Protein AF-A0A252F6W6-F1 (afdb_monomer_lite)

Foldseek 3Di:
DDQLLVVADPVLLVLLLVLLVVVLVVLVVVVVVVPDDPVVNVVSVVVSVLSVVLSVCSVVSVSPDDLVSLVVSLVSLVVLLVVLVVVLPDPPQDDPSNVVSVVSNVSSVVSNVSSCVVCVVVVHHD

Organism: NCBI:txid1945634

Radius of gyration: 15.97 Å; chains: 1; bounding box: 35×39×40 Å

Secondary structure (DSSP, 8-state):
---GGGGS-HHHHHHHHHHHHHHHHHHHHHHHTT-S-HHHHHHHHHHHHHHHHHHHHHHTT-----HHHHHHHHHHHHHHHHHHHHHHTSTT--HHHHHHHHHHHHHHHHHHHHHHHHHHTTT---

Sequence (126 aa):
MDTIGSSFTAEELEFCISALQLQIEDIERDLNENKYSKDERIELTTYIKKLDEIQDQFLLENNAFKSADLLQVSDLVEKERDYLNTILDQDDIVGEMRKEAQRHLRTANSLLRKLKKYFQSFDITV

Structure (mmCIF, N/CA/C/O backbone):
data_AF-A0A252F6W6-F1
#
_entry.id   AF-A0A252F6W6-F1
#
loop_
_atom_site.group_PDB
_atom_site.id
_atom_site.type_symbol
_atom_site.label_atom_id
_atom_site.label_alt_id
_atom_site.label_comp_id
_atom_site.label_asym_id
_atom_site.label_entity_id
_atom_site.label_seq_id
_atom_site.pdbx_PDB_ins_code
_atom_site.Cartn_x
_atom_site.Cartn_y
_atom_site.Cartn_z
_atom_site.occupancy
_atom_site.B_iso_or_equiv
_atom_site.auth_seq_id
_atom_site.auth_comp_id
_atom_site.auth_asym_id
_atom_site.auth_atom_id
_atom_site.pdbx_PDB_model_num
ATOM 1 N N . MET A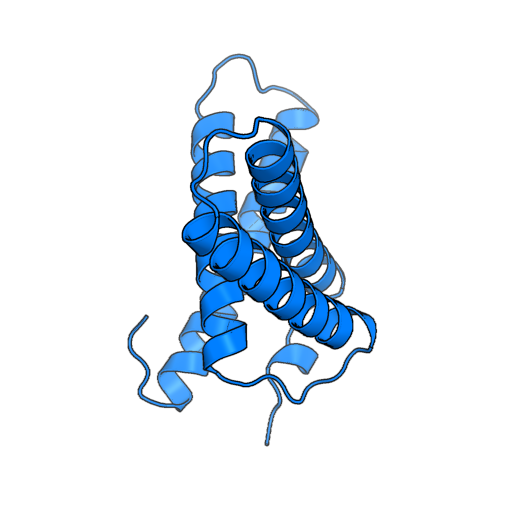 1 1 ? 10.502 -17.393 15.359 1.00 46.25 1 MET A N 1
ATOM 2 C CA . MET A 1 1 ? 9.343 -17.097 14.497 1.00 46.25 1 MET A CA 1
ATOM 3 C C . MET A 1 1 ? 9.863 -16.160 13.439 1.00 46.25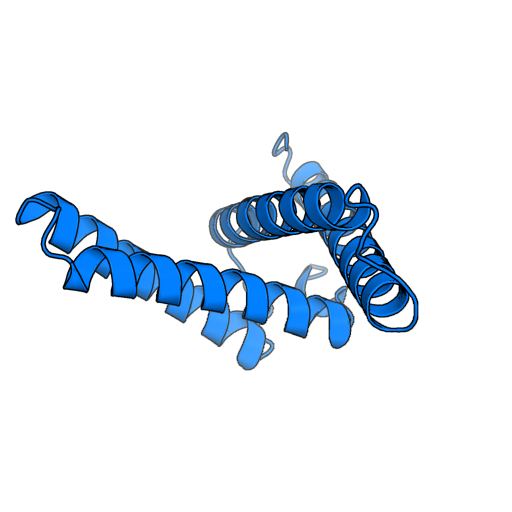 1 MET A C 1
ATOM 5 O O . MET A 1 1 ? 10.320 -15.087 13.811 1.00 46.25 1 MET A O 1
ATOM 9 N N . ASP A 1 2 ? 9.894 -16.600 12.186 1.00 49.28 2 ASP A N 1
ATOM 10 C CA . ASP A 1 2 ? 10.320 -15.746 11.080 1.00 49.28 2 ASP A CA 1
ATOM 11 C C . ASP A 1 2 ? 9.297 -14.622 10.936 1.00 49.28 2 ASP A C 1
ATOM 13 O O . ASP A 1 2 ? 8.113 -14.849 10.684 1.00 49.28 2 ASP A O 1
ATOM 17 N N . THR A 1 3 ? 9.736 -13.404 11.211 1.00 67.50 3 THR A N 1
ATOM 18 C CA . THR A 1 3 ? 8.915 -12.210 11.092 1.00 67.50 3 THR A CA 1
ATOM 19 C C . THR A 1 3 ? 8.935 -11.761 9.637 1.00 67.50 3 THR A C 1
ATOM 21 O O . THR A 1 3 ? 10.003 -11.594 9.047 1.00 67.50 3 THR A O 1
ATOM 24 N N . ILE A 1 4 ? 7.761 -11.568 9.029 1.00 75.69 4 ILE A N 1
ATOM 25 C CA . ILE A 1 4 ? 7.661 -11.237 7.599 1.00 75.69 4 ILE A CA 1
ATOM 26 C C . ILE A 1 4 ? 8.440 -9.977 7.211 1.00 75.69 4 ILE A C 1
ATOM 28 O O . ILE A 1 4 ? 8.971 -9.930 6.103 1.00 75.69 4 ILE A O 1
ATOM 32 N N . GLY A 1 5 ? 8.579 -9.000 8.112 1.00 67.94 5 GLY A N 1
ATOM 33 C CA . GLY A 1 5 ? 9.322 -7.771 7.824 1.00 67.94 5 GLY A CA 1
ATOM 34 C C . GLY A 1 5 ? 10.788 -8.028 7.450 1.00 67.94 5 GLY A C 1
ATOM 35 O O . GLY A 1 5 ? 11.298 -7.391 6.538 1.00 67.94 5 GLY A O 1
ATOM 36 N N . SER A 1 6 ? 11.423 -9.064 8.015 1.00 74.06 6 SER A N 1
ATOM 37 C CA . SER A 1 6 ? 12.794 -9.471 7.651 1.00 74.06 6 SER A CA 1
ATOM 38 C C . SER A 1 6 ? 12.911 -10.132 6.269 1.00 74.06 6 SER A C 1
ATOM 40 O O . SER A 1 6 ? 14.012 -10.331 5.759 1.00 74.06 6 SER A O 1
ATOM 42 N N . SER A 1 7 ? 11.779 -10.485 5.650 1.00 82.62 7 SER A N 1
ATOM 43 C CA . SER A 1 7 ? 11.729 -11.072 4.307 1.00 82.62 7 SER A CA 1
ATOM 44 C C . SER A 1 7 ? 11.613 -10.032 3.192 1.00 82.62 7 SER A C 1
ATOM 46 O O . SER A 1 7 ? 11.757 -10.387 2.014 1.00 82.62 7 SER A O 1
ATOM 48 N N . PHE A 1 8 ? 11.333 -8.772 3.537 1.00 88.50 8 PHE A N 1
ATOM 49 C CA . PHE A 1 8 ? 11.214 -7.689 2.572 1.00 88.50 8 PHE A CA 1
ATOM 50 C C . PHE A 1 8 ? 12.579 -7.095 2.232 1.00 88.50 8 PHE A C 1
ATOM 52 O O . PHE A 1 8 ? 13.465 -6.980 3.075 1.00 88.50 8 PHE A O 1
ATOM 59 N N . THR A 1 9 ? 12.768 -6.747 0.962 1.00 91.19 9 THR A N 1
ATOM 60 C CA . THR A 1 9 ? 13.912 -5.939 0.535 1.00 91.19 9 THR A CA 1
ATOM 61 C C . THR A 1 9 ? 13.681 -4.472 0.902 1.00 91.19 9 THR A C 1
ATOM 63 O O . THR A 1 9 ? 12.550 -4.064 1.152 1.00 91.19 9 THR A O 1
ATOM 66 N N . ALA A 1 10 ? 14.735 -3.651 0.875 1.00 90.12 10 ALA A N 1
ATOM 67 C CA . ALA A 1 10 ? 14.600 -2.206 1.081 1.00 90.12 10 ALA A CA 1
ATOM 68 C C . ALA A 1 10 ? 13.588 -1.569 0.107 1.00 90.12 10 ALA A C 1
ATOM 70 O O . ALA A 1 10 ? 12.728 -0.810 0.529 1.00 90.12 10 ALA A O 1
ATOM 71 N N . GLU A 1 11 ? 13.620 -1.958 -1.173 1.00 92.62 11 GLU A N 1
ATOM 72 C CA . GLU A 1 11 ? 12.679 -1.456 -2.187 1.00 92.62 11 GLU A CA 1
ATOM 73 C C . GLU A 1 11 ? 11.226 -1.872 -1.900 1.00 92.62 11 GLU A C 1
ATOM 75 O O . GLU A 1 11 ? 10.292 -1.114 -2.138 1.00 92.62 11 GLU A O 1
ATOM 80 N N . GLU A 1 12 ? 11.017 -3.077 -1.373 1.00 93.75 12 GLU A N 1
ATOM 81 C CA . GLU A 1 12 ? 9.691 -3.551 -0.974 1.00 93.75 12 GLU A CA 1
ATOM 82 C C . GLU A 1 12 ? 9.177 -2.819 0.278 1.00 93.75 12 GLU A C 1
ATOM 84 O O . GLU A 1 12 ? 7.996 -2.488 0.351 1.00 93.75 12 GLU A O 1
ATOM 89 N N . LEU A 1 13 ? 10.054 -2.513 1.238 1.00 91.94 13 LEU A N 1
ATOM 90 C CA . LEU A 1 13 ? 9.712 -1.704 2.412 1.00 91.94 13 LEU A CA 1
ATOM 91 C C . LEU A 1 13 ? 9.340 -0.272 2.012 1.00 91.94 13 LEU A C 1
ATOM 93 O O . LEU A 1 13 ? 8.295 0.226 2.426 1.00 91.94 13 LEU A O 1
ATOM 97 N N . GLU A 1 14 ? 10.151 0.361 1.161 1.00 92.75 14 GLU A N 1
ATOM 98 C CA . GLU A 1 14 ? 9.872 1.689 0.602 1.00 92.75 14 GLU A CA 1
ATOM 99 C C . GLU A 1 14 ? 8.533 1.715 -0.141 1.00 92.75 14 GLU A C 1
ATOM 101 O O . GLU A 1 14 ? 7.761 2.665 0.003 1.00 92.75 14 GLU A O 1
ATOM 106 N N . PHE A 1 15 ? 8.212 0.656 -0.889 1.00 95.12 15 PHE A N 1
ATOM 107 C CA . PHE A 1 15 ? 6.932 0.549 -1.582 1.00 95.12 15 PHE A CA 1
ATOM 108 C C . PHE A 1 15 ? 5.749 0.477 -0.603 1.00 95.12 15 PHE A C 1
ATOM 110 O O . PHE A 1 15 ? 4.766 1.193 -0.787 1.00 95.12 15 PHE A O 1
ATOM 117 N N . CYS A 1 16 ? 5.840 -0.328 0.463 1.00 94.44 16 CYS A N 1
ATOM 118 C CA . CYS A 1 16 ? 4.808 -0.383 1.507 1.00 94.44 16 CYS A CA 1
ATOM 119 C C . CYS A 1 16 ? 4.606 0.978 2.189 1.00 94.44 16 CYS A C 1
ATOM 121 O O . CYS A 1 16 ? 3.469 1.417 2.360 1.00 94.44 16 CYS A O 1
ATOM 123 N N . ILE A 1 17 ? 5.701 1.659 2.545 1.00 94.50 17 ILE A N 1
ATOM 124 C CA . ILE A 1 17 ? 5.668 2.997 3.156 1.00 94.50 17 ILE A CA 1
ATOM 125 C C . ILE A 1 17 ? 5.001 4.003 2.214 1.00 94.50 17 ILE A C 1
ATOM 127 O O . ILE A 1 17 ? 4.166 4.790 2.657 1.00 94.50 17 ILE A O 1
ATOM 131 N N . SER A 1 18 ? 5.326 3.945 0.920 1.00 94.94 18 SER A N 1
ATOM 132 C CA . SER A 1 18 ? 4.751 4.831 -0.098 1.00 94.94 18 SER A CA 1
ATOM 133 C C . SER A 1 18 ? 3.249 4.596 -0.274 1.00 94.94 18 SER A C 1
ATOM 135 O O . SER A 1 18 ? 2.485 5.553 -0.328 1.00 94.94 18 SER A O 1
ATOM 137 N N . ALA A 1 19 ? 2.806 3.335 -0.303 1.00 96.06 19 ALA A N 1
ATOM 138 C CA . ALA A 1 19 ? 1.386 2.994 -0.405 1.00 96.06 19 ALA A CA 1
ATOM 139 C C . ALA A 1 19 ? 0.581 3.482 0.816 1.00 96.06 19 ALA A C 1
ATOM 141 O O . ALA A 1 19 ? -0.529 3.992 0.668 1.00 96.06 19 ALA A O 1
ATOM 142 N N . LEU A 1 20 ? 1.152 3.371 2.022 1.00 96.81 20 LEU A N 1
ATOM 143 C CA . LEU A 1 20 ? 0.563 3.932 3.244 1.00 96.81 20 LEU A CA 1
ATOM 144 C C . LEU A 1 20 ? 0.475 5.461 3.165 1.00 96.81 20 LEU A C 1
ATOM 146 O O . LEU A 1 20 ? -0.592 6.018 3.419 1.00 96.81 20 LEU A O 1
ATOM 150 N N . GLN A 1 21 ? 1.567 6.117 2.760 1.00 96.50 21 GLN A N 1
ATOM 151 C CA . GLN A 1 21 ? 1.647 7.573 2.648 1.00 96.50 21 GLN A CA 1
ATOM 152 C C . GLN A 1 21 ? 0.596 8.128 1.683 1.00 96.50 21 GLN A C 1
ATOM 154 O O . GLN A 1 21 ? -0.132 9.051 2.033 1.00 96.50 21 GLN A O 1
ATOM 159 N N . LEU A 1 22 ? 0.473 7.532 0.493 1.00 95.62 22 LEU A N 1
ATOM 160 C CA . LEU A 1 22 ? -0.515 7.941 -0.507 1.00 95.62 22 LEU A CA 1
ATOM 161 C C . LEU A 1 22 ? -1.942 7.840 0.037 1.00 95.62 22 LEU A C 1
ATOM 163 O O . LEU A 1 22 ? -2.745 8.753 -0.144 1.00 95.62 22 LEU A O 1
ATOM 167 N N . GLN A 1 23 ? -2.257 6.757 0.751 1.00 96.44 23 GLN A N 1
ATOM 168 C CA . GLN A 1 23 ? -3.582 6.585 1.337 1.00 96.44 23 GLN A CA 1
ATOM 169 C C . GLN A 1 23 ? -3.865 7.607 2.448 1.00 96.44 23 GLN A C 1
ATOM 171 O O . GLN A 1 23 ? -4.996 8.085 2.546 1.00 96.44 23 GLN A O 1
ATOM 176 N N . ILE A 1 24 ? -2.871 7.940 3.278 1.00 96.44 24 ILE A N 1
ATOM 177 C CA . ILE A 1 24 ? -2.990 8.987 4.302 1.00 96.44 24 ILE A CA 1
ATOM 178 C C . ILE A 1 24 ? -3.276 10.336 3.632 1.00 96.44 24 ILE A C 1
ATOM 180 O O . ILE A 1 24 ? -4.279 10.973 3.956 1.00 96.44 24 ILE A O 1
ATOM 184 N N . GLU A 1 25 ? -2.466 10.724 2.646 1.00 96.06 25 GLU A N 1
ATOM 185 C CA . GLU A 1 25 ? -2.607 11.994 1.922 1.00 96.06 25 GLU A CA 1
ATOM 186 C C . GLU A 1 25 ? -3.957 12.114 1.203 1.00 96.06 25 GLU A C 1
ATOM 188 O O . GLU A 1 25 ? -4.583 13.178 1.220 1.00 96.06 25 GLU A O 1
ATOM 193 N N . ASP A 1 26 ? -4.441 11.024 0.603 1.00 94.31 26 ASP A N 1
ATOM 194 C CA . ASP A 1 26 ? -5.757 10.976 -0.029 1.00 94.31 26 ASP A CA 1
ATOM 195 C C . ASP A 1 26 ? -6.877 11.257 0.983 1.00 94.31 26 ASP A C 1
ATOM 197 O O . ASP A 1 26 ? -7.753 12.080 0.712 1.00 94.31 26 ASP A O 1
ATOM 201 N N . ILE A 1 27 ? -6.833 10.630 2.165 1.00 94.62 27 ILE A N 1
ATOM 202 C CA . ILE A 1 27 ? -7.841 10.846 3.214 1.00 94.62 27 ILE A CA 1
ATOM 203 C C . ILE A 1 27 ? -7.740 12.263 3.785 1.00 94.62 27 ILE A C 1
ATOM 205 O O . ILE A 1 27 ? -8.762 12.903 4.030 1.00 94.62 27 ILE A O 1
ATOM 209 N N . GLU A 1 28 ? -6.533 12.782 4.005 1.00 94.94 28 GLU A N 1
ATOM 210 C CA . GLU A 1 28 ? -6.336 14.146 4.500 1.00 94.94 28 GLU A CA 1
ATOM 211 C C . GLU A 1 28 ? -6.873 15.192 3.519 1.00 94.94 28 GLU A C 1
ATOM 213 O O . GLU A 1 28 ? -7.553 16.143 3.926 1.00 94.94 28 GLU A O 1
ATOM 218 N N . ARG A 1 29 ? -6.618 15.009 2.219 1.00 94.12 29 ARG A N 1
ATOM 219 C CA . ARG A 1 29 ? -7.180 15.855 1.158 1.00 94.12 29 ARG A CA 1
ATOM 220 C C . ARG A 1 29 ? -8.706 15.830 1.203 1.00 94.12 29 ARG A C 1
ATOM 222 O O . ARG A 1 29 ? -9.337 16.884 1.255 1.00 94.12 29 ARG A O 1
ATOM 229 N N . ASP A 1 30 ? -9.281 14.640 1.281 1.00 91.69 30 ASP A N 1
ATOM 230 C CA . ASP A 1 30 ? -10.717 14.408 1.383 1.00 91.69 30 ASP A CA 1
ATOM 231 C C . ASP A 1 30 ? -11.341 15.082 2.624 1.00 91.69 30 ASP A C 1
ATOM 233 O O . ASP A 1 30 ? -12.378 15.751 2.538 1.00 91.69 30 ASP A O 1
ATOM 237 N N . LEU A 1 31 ? -10.687 14.981 3.784 1.00 91.81 31 LEU A N 1
ATOM 238 C CA . LEU A 1 31 ? -11.107 15.644 5.022 1.00 91.81 31 LEU A CA 1
ATOM 239 C C . LEU A 1 31 ? -11.098 17.173 4.897 1.00 91.81 31 LEU A C 1
ATOM 241 O O . LEU A 1 31 ? -11.996 17.841 5.427 1.00 91.81 31 LEU A O 1
ATOM 245 N N . ASN A 1 32 ? -10.110 17.729 4.192 1.00 90.56 32 ASN A N 1
ATOM 246 C CA . ASN A 1 32 ? -9.981 19.168 3.961 1.00 90.56 32 ASN A CA 1
ATOM 247 C C . ASN A 1 32 ? -11.070 19.719 3.031 1.00 90.56 32 ASN A C 1
ATOM 249 O O . ASN A 1 32 ? -11.492 20.868 3.185 1.00 90.56 32 ASN A O 1
ATOM 253 N N . GLU A 1 33 ? -11.598 18.896 2.125 1.00 91.44 33 GLU A N 1
ATOM 254 C CA . GLU A 1 33 ? -12.711 19.265 1.246 1.00 91.44 33 GLU A CA 1
ATOM 255 C C . GLU A 1 33 ? -14.068 19.363 1.979 1.00 91.44 33 GLU A C 1
ATOM 257 O O . GLU A 1 33 ? -15.060 19.775 1.379 1.00 91.44 33 GLU A O 1
ATOM 262 N N . ASN A 1 34 ? -14.128 19.046 3.284 1.00 77.50 34 ASN A N 1
ATOM 263 C CA . ASN A 1 34 ? -15.321 19.125 4.148 1.00 77.50 34 ASN A CA 1
ATOM 264 C C . ASN A 1 34 ? -16.563 18.398 3.591 1.00 77.50 34 ASN A C 1
ATOM 266 O O . ASN A 1 34 ? -17.698 18.783 3.872 1.00 77.50 34 ASN A O 1
ATOM 270 N N . LYS A 1 35 ? -16.359 17.322 2.827 1.00 82.69 35 LYS A N 1
ATOM 271 C CA . LYS A 1 35 ? -17.441 16.505 2.248 1.00 82.69 35 LYS A CA 1
ATOM 272 C C . LYS A 1 35 ? -18.082 15.526 3.241 1.00 82.69 35 LYS A C 1
ATOM 274 O O . LYS A 1 35 ? -19.076 14.893 2.906 1.00 82.69 35 LYS A O 1
ATOM 279 N N . TYR A 1 36 ? -17.531 15.431 4.450 1.00 91.88 36 TYR A N 1
ATOM 280 C CA . TYR A 1 36 ? -17.854 14.406 5.438 1.00 91.88 36 TYR A CA 1
ATOM 281 C C . TYR A 1 36 ? -18.559 14.982 6.666 1.00 91.88 36 TYR A C 1
ATOM 283 O O . TYR A 1 36 ? -18.246 16.080 7.143 1.00 91.88 36 TYR A O 1
ATOM 291 N N . SER A 1 37 ? -19.487 14.205 7.213 1.00 92.69 37 SER A N 1
ATOM 292 C CA . SER A 1 37 ? -20.111 14.455 8.508 1.00 92.69 37 SER A CA 1
ATOM 293 C C . SER A 1 37 ? -19.084 14.421 9.643 1.00 92.69 37 SER A C 1
ATOM 295 O O . SER A 1 37 ? -17.955 13.951 9.503 1.00 92.69 37 SER A O 1
ATOM 297 N N . LYS A 1 38 ? -19.473 14.933 10.815 1.00 92.06 38 LYS A N 1
ATOM 298 C CA . LYS A 1 38 ? -18.593 14.958 11.989 1.00 92.06 38 LYS A CA 1
ATOM 299 C C . LYS A 1 38 ? -18.116 13.556 12.389 1.00 92.06 38 LYS A C 1
ATOM 301 O O . LYS A 1 38 ? -16.945 13.411 12.730 1.00 92.06 38 LYS A O 1
ATOM 306 N N . ASP A 1 39 ? -19.003 12.567 12.351 1.00 94.50 39 ASP A N 1
ATOM 307 C CA . ASP A 1 39 ? -18.688 11.203 12.778 1.00 94.50 39 ASP A CA 1
ATOM 308 C C . ASP A 1 39 ? -17.755 10.520 11.768 1.00 94.50 39 ASP A C 1
ATOM 310 O O . ASP A 1 39 ? -16.710 10.008 12.163 1.00 94.50 39 ASP A O 1
ATOM 314 N N . GLU A 1 40 ? -18.024 10.659 10.464 1.00 93.44 40 GLU A N 1
ATOM 315 C CA . GLU A 1 40 ? -17.128 10.174 9.398 1.00 93.44 40 GLU A CA 1
ATOM 316 C C . GLU A 1 40 ? -15.724 10.786 9.512 1.00 93.44 40 GLU A C 1
ATOM 318 O O . GLU A 1 40 ? -14.718 10.093 9.377 1.00 93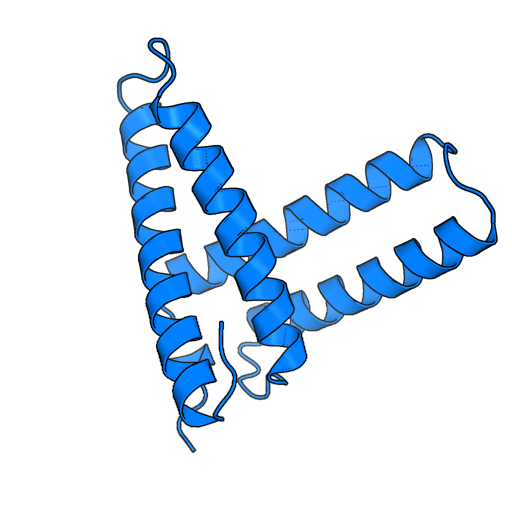.44 40 GLU A O 1
ATOM 323 N N . ARG A 1 41 ? -15.619 12.083 9.836 1.00 93.31 41 ARG A N 1
ATOM 324 C CA . ARG A 1 41 ? -14.313 12.728 10.047 1.00 93.31 41 ARG A CA 1
ATOM 325 C C . ARG A 1 41 ? -13.543 12.124 11.219 1.00 93.31 41 ARG A C 1
ATOM 327 O O . ARG A 1 41 ? -12.320 12.011 11.137 1.00 93.31 41 ARG A O 1
ATOM 334 N N . ILE A 1 42 ? -14.225 11.762 12.308 1.00 94.00 42 ILE A N 1
ATOM 335 C CA . ILE A 1 42 ? -13.599 11.115 13.472 1.00 94.00 42 ILE A CA 1
ATOM 336 C C . ILE A 1 42 ? -13.085 9.724 13.088 1.00 94.00 42 ILE A C 1
ATOM 338 O O . ILE A 1 42 ? -11.956 9.374 13.444 1.00 94.00 42 ILE A O 1
ATOM 342 N N . GLU A 1 43 ? -13.879 8.955 12.344 1.00 95.44 43 GLU A N 1
ATOM 343 C CA . GLU A 1 43 ? -13.497 7.625 11.861 1.00 95.44 43 GLU A CA 1
ATOM 344 C C . GLU A 1 43 ? -12.279 7.691 10.933 1.00 95.44 43 GLU A C 1
ATOM 346 O O . GLU A 1 43 ? -11.284 7.012 11.182 1.00 95.44 43 GLU A O 1
ATOM 351 N N . LEU A 1 44 ? -12.298 8.584 9.941 1.00 94.88 44 LEU A N 1
ATOM 352 C CA . LEU A 1 44 ? -11.184 8.798 9.012 1.00 94.88 44 LEU A CA 1
ATOM 353 C C . LEU A 1 44 ? -9.916 9.289 9.723 1.00 94.88 44 LEU A C 1
ATOM 355 O O . LEU A 1 44 ? -8.828 8.790 9.454 1.00 94.88 44 LEU A O 1
ATOM 359 N N . THR A 1 45 ? -10.044 10.207 10.686 1.00 94.38 45 THR A N 1
ATOM 360 C CA . THR A 1 45 ? -8.894 10.676 11.484 1.00 94.38 45 THR A CA 1
ATOM 361 C C . THR A 1 45 ? -8.297 9.543 12.321 1.00 94.38 45 THR A C 1
ATOM 363 O O . THR A 1 45 ? -7.082 9.450 12.482 1.00 94.38 45 THR A O 1
ATOM 366 N N . THR A 1 46 ? -9.140 8.672 12.878 1.00 95.88 46 THR A N 1
ATOM 367 C CA . THR A 1 46 ? -8.680 7.495 13.630 1.00 95.88 46 THR A CA 1
ATOM 368 C C . THR A 1 46 ? -7.988 6.493 12.712 1.00 95.88 46 THR A C 1
ATOM 370 O O . THR A 1 46 ? -6.979 5.903 13.088 1.00 95.88 46 THR A O 1
ATOM 373 N N . TYR A 1 47 ? -8.510 6.326 11.500 1.00 95.44 47 TYR A N 1
ATOM 374 C CA . TYR A 1 47 ? -7.921 5.454 10.499 1.00 95.44 47 TYR A CA 1
ATOM 375 C C . TYR A 1 47 ? -6.552 5.957 10.013 1.00 95.44 47 TYR A C 1
ATOM 377 O O . TYR A 1 47 ? -5.623 5.156 9.988 1.00 95.44 47 TYR A O 1
ATOM 385 N N . ILE A 1 48 ? -6.382 7.264 9.754 1.00 96.31 48 ILE A N 1
ATOM 386 C CA . ILE A 1 48 ? -5.069 7.874 9.450 1.00 96.31 48 ILE A CA 1
ATOM 387 C C . ILE A 1 48 ? -4.047 7.529 10.535 1.00 96.31 48 ILE A C 1
ATOM 389 O O . ILE A 1 48 ? -3.002 6.976 10.223 1.00 96.31 48 ILE A O 1
ATOM 393 N N . LYS A 1 49 ? -4.385 7.739 11.814 1.00 96.56 49 LYS A N 1
ATOM 394 C CA . LYS A 1 49 ? -3.472 7.418 12.926 1.00 96.56 49 LYS A CA 1
ATOM 395 C C . LYS A 1 49 ? -3.039 5.956 12.928 1.00 96.56 49 LYS A C 1
ATOM 397 O O . LYS A 1 49 ? -1.894 5.656 13.239 1.00 96.56 49 LYS A O 1
ATOM 402 N N . LYS A 1 50 ? -3.948 5.040 12.583 1.00 95.31 50 LYS A N 1
ATOM 403 C CA . LYS A 1 50 ? -3.605 3.622 12.458 1.00 95.31 50 LYS A CA 1
ATOM 404 C C . LYS A 1 50 ? -2.625 3.393 11.302 1.00 95.31 50 LYS A C 1
ATOM 406 O O . LYS A 1 50 ? -1.702 2.604 11.455 1.00 95.31 50 LYS A O 1
ATOM 411 N N . LEU A 1 51 ? -2.826 4.043 10.156 1.00 95.50 51 LEU A N 1
ATOM 412 C CA . LEU A 1 51 ? -1.903 3.938 9.024 1.00 95.50 51 LEU A CA 1
ATOM 413 C C . LEU A 1 51 ? -0.523 4.518 9.364 1.00 95.50 51 LEU A C 1
ATOM 415 O O . LEU A 1 51 ? 0.470 3.863 9.058 1.00 95.50 51 LEU A O 1
ATOM 419 N N . ASP A 1 52 ? -0.466 5.656 10.063 1.00 95.06 52 ASP A N 1
ATOM 420 C CA . ASP A 1 52 ? 0.779 6.247 10.575 1.00 95.06 52 ASP A CA 1
ATOM 421 C C . ASP A 1 52 ? 1.514 5.271 11.504 1.00 95.06 52 ASP A C 1
ATOM 423 O O . ASP A 1 52 ? 2.694 4.995 11.317 1.00 95.06 52 ASP A O 1
ATOM 427 N N . GLU A 1 53 ? 0.809 4.659 12.462 1.00 93.56 53 GLU A N 1
ATOM 428 C CA . GLU A 1 53 ? 1.398 3.669 13.376 1.00 93.56 53 GLU A CA 1
ATOM 429 C C . GLU A 1 53 ? 1.978 2.451 12.637 1.00 93.56 53 GLU A C 1
ATOM 431 O O . GLU A 1 53 ? 2.982 1.875 13.064 1.00 93.56 53 GLU A O 1
ATOM 436 N N . ILE A 1 54 ? 1.345 2.027 11.539 1.00 93.00 54 ILE A N 1
ATOM 437 C CA . ILE A 1 54 ? 1.849 0.938 10.694 1.00 93.00 54 ILE A CA 1
ATOM 438 C C . ILE A 1 54 ? 3.073 1.409 9.903 1.00 93.00 54 ILE A C 1
ATOM 440 O O . ILE A 1 54 ? 4.060 0.676 9.810 1.00 93.00 54 ILE A O 1
ATOM 444 N N . GLN A 1 55 ? 3.031 2.622 9.352 1.00 92.69 55 GLN A N 1
ATOM 445 C CA . GLN A 1 55 ? 4.143 3.218 8.616 1.00 92.69 55 GLN A CA 1
ATOM 446 C C . GLN A 1 55 ? 5.383 3.362 9.513 1.00 92.69 55 GLN A C 1
ATOM 448 O O . GLN A 1 55 ? 6.473 2.943 9.120 1.00 92.69 55 GLN A O 1
ATOM 453 N N . ASP A 1 56 ? 5.209 3.830 10.750 1.00 91.81 56 ASP A N 1
ATOM 454 C CA . ASP A 1 56 ? 6.261 3.918 11.765 1.00 91.81 56 ASP A CA 1
ATOM 455 C C . ASP A 1 56 ? 6.870 2.546 12.088 1.00 91.81 56 ASP A C 1
ATOM 457 O O . ASP A 1 56 ? 8.086 2.423 12.251 1.00 91.81 56 ASP A O 1
ATOM 461 N N . GLN A 1 57 ? 6.058 1.483 12.145 1.00 89.56 57 GLN A N 1
ATOM 462 C CA . GLN A 1 57 ? 6.574 0.123 12.340 1.00 89.56 57 GLN A CA 1
ATOM 463 C C . GLN A 1 57 ? 7.487 -0.316 11.189 1.00 89.56 57 GLN A C 1
ATOM 465 O O . GLN A 1 57 ? 8.525 -0.928 11.450 1.00 89.56 57 GLN A O 1
ATOM 470 N N . PHE A 1 58 ? 7.147 0.022 9.939 1.00 87.62 58 PHE A N 1
ATOM 471 C CA . PHE A 1 58 ? 8.028 -0.224 8.793 1.00 87.62 58 PHE A CA 1
ATOM 472 C C . PHE A 1 58 ? 9.314 0.606 8.862 1.00 87.62 58 PHE A C 1
ATOM 474 O O . PHE A 1 58 ? 10.391 0.056 8.640 1.00 87.62 58 PHE A O 1
ATOM 481 N N . LEU A 1 59 ? 9.221 1.893 9.212 1.00 87.38 59 LEU A N 1
ATOM 482 C CA . LEU A 1 59 ? 10.373 2.799 9.308 1.00 87.38 59 LEU A CA 1
ATOM 483 C C . LEU A 1 59 ? 11.365 2.398 10.404 1.00 87.38 59 LEU A C 1
ATOM 485 O O . LEU A 1 59 ? 12.574 2.539 10.232 1.00 87.38 59 LEU A O 1
ATOM 489 N N . LEU A 1 60 ? 10.865 1.893 11.532 1.00 85.31 60 LEU A N 1
ATOM 490 C CA . LEU A 1 60 ? 11.686 1.463 12.665 1.00 85.31 60 LEU A CA 1
ATOM 491 C C . LEU A 1 60 ? 12.185 0.015 12.539 1.00 85.31 60 LEU A C 1
ATOM 493 O O . LEU A 1 60 ? 12.735 -0.517 13.504 1.00 85.31 60 LEU A O 1
ATOM 497 N N . GLU A 1 61 ? 11.953 -0.640 11.393 1.00 73.94 61 GLU A N 1
ATOM 498 C CA . GLU A 1 61 ? 12.213 -2.071 11.174 1.00 73.94 61 GLU A CA 1
ATOM 499 C C . GLU A 1 61 ? 11.602 -2.955 12.283 1.00 73.94 61 GLU A C 1
ATOM 501 O O . GLU A 1 61 ? 12.102 -4.037 12.625 1.00 73.94 61 GLU A O 1
ATOM 506 N N . ASN A 1 62 ? 10.497 -2.492 12.879 1.00 76.38 62 ASN A N 1
ATOM 507 C CA . ASN A 1 62 ? 9.823 -3.206 13.944 1.00 76.38 62 ASN A CA 1
ATOM 508 C C . ASN A 1 62 ? 9.023 -4.358 13.345 1.00 76.38 62 ASN A C 1
ATOM 510 O O . ASN A 1 62 ? 7.894 -4.229 12.887 1.00 76.38 62 ASN A O 1
ATOM 514 N N . ASN A 1 63 ? 9.628 -5.531 13.414 1.00 67.75 63 ASN A N 1
ATOM 515 C CA . ASN A 1 63 ? 9.138 -6.753 12.807 1.00 67.75 63 ASN A CA 1
ATOM 516 C C . ASN A 1 63 ? 7.925 -7.400 13.518 1.00 67.75 63 ASN A C 1
ATOM 518 O O . ASN A 1 63 ? 7.561 -8.534 13.199 1.00 67.75 63 ASN A O 1
ATOM 522 N N . ALA A 1 64 ? 7.303 -6.712 14.481 1.00 74.12 64 ALA A N 1
ATOM 523 C CA . ALA A 1 64 ? 6.183 -7.195 15.291 1.00 74.12 64 ALA A CA 1
ATOM 524 C C . ALA A 1 64 ? 4.800 -6.809 14.728 1.00 74.12 64 ALA A C 1
ATOM 526 O O . ALA A 1 64 ? 3.890 -6.463 15.483 1.00 74.12 64 ALA A O 1
ATOM 527 N N . PHE A 1 65 ? 4.633 -6.877 13.408 1.00 80.12 65 PHE A N 1
ATOM 528 C CA . PHE A 1 65 ? 3.366 -6.544 12.765 1.00 80.12 65 PHE A CA 1
ATOM 529 C C . PHE A 1 65 ? 2.236 -7.488 13.190 1.00 80.12 65 PHE A C 1
ATOM 531 O O . PHE A 1 65 ? 2.401 -8.712 13.224 1.00 80.12 65 PHE A O 1
ATOM 538 N N . LYS A 1 66 ? 1.047 -6.932 13.440 1.00 83.94 66 LYS A N 1
ATOM 539 C CA . LYS A 1 66 ? -0.172 -7.741 13.563 1.00 83.94 66 LYS A CA 1
ATOM 540 C C . LYS A 1 66 ? -0.634 -8.158 12.170 1.00 83.94 66 LYS A C 1
ATOM 542 O O . LYS A 1 66 ? -0.577 -7.368 11.230 1.00 83.94 66 LYS A O 1
ATOM 547 N N . SER A 1 67 ? -1.196 -9.359 12.036 1.00 83.75 67 SER A N 1
ATOM 548 C CA . SER A 1 67 ? -1.708 -9.841 10.744 1.00 83.75 67 SER A CA 1
ATOM 549 C C . SER A 1 67 ? -2.762 -8.908 10.134 1.00 83.75 67 SER A C 1
ATOM 551 O O . SER A 1 67 ? -2.794 -8.746 8.922 1.00 83.75 67 SER A O 1
ATOM 553 N N . ALA A 1 68 ? -3.583 -8.252 10.963 1.00 86.25 68 ALA A N 1
ATOM 554 C CA . ALA A 1 68 ? -4.570 -7.270 10.509 1.00 86.25 68 ALA A CA 1
ATOM 555 C C . ALA A 1 68 ? -3.937 -5.992 9.929 1.00 86.25 68 ALA A C 1
ATOM 557 O O . ALA A 1 68 ? -4.508 -5.380 9.031 1.00 86.25 68 ALA A O 1
ATOM 558 N N . ASP A 1 69 ? -2.767 -5.595 10.429 1.00 90.38 69 ASP A N 1
ATOM 559 C CA . ASP A 1 69 ? -2.039 -4.427 9.932 1.00 90.38 69 ASP A CA 1
ATOM 560 C C . ASP A 1 69 ? -1.388 -4.754 8.584 1.00 90.38 69 ASP A C 1
ATOM 562 O O . ASP A 1 69 ? -1.497 -3.993 7.628 1.00 90.38 69 ASP A O 1
ATOM 566 N N . LEU A 1 70 ? -0.811 -5.951 8.461 1.00 89.75 70 LEU A N 1
ATOM 567 C CA . LEU A 1 70 ? -0.276 -6.442 7.190 1.00 89.75 70 LEU A CA 1
ATOM 568 C C . LEU A 1 70 ? -1.360 -6.663 6.139 1.00 89.75 70 LEU A C 1
ATOM 570 O O . LEU A 1 70 ? -1.084 -6.493 4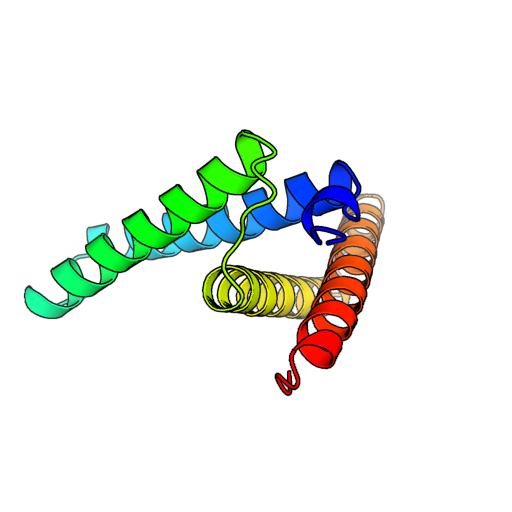.955 1.00 89.75 70 LEU A O 1
ATOM 574 N N . LEU A 1 71 ? -2.568 -7.065 6.544 1.00 91.19 71 LEU A N 1
ATOM 575 C CA . LEU A 1 71 ? -3.693 -7.207 5.621 1.00 91.19 71 LEU A CA 1
ATOM 576 C C . LEU A 1 71 ? -4.048 -5.846 5.019 1.00 91.19 71 LEU A C 1
ATOM 578 O O . LEU A 1 71 ? -4.132 -5.727 3.804 1.00 91.19 71 LEU A O 1
ATOM 582 N N . GLN A 1 72 ? -4.112 -4.806 5.855 1.00 92.94 72 GLN A N 1
ATOM 583 C CA . GLN A 1 72 ? -4.336 -3.442 5.384 1.00 92.94 72 GLN A CA 1
ATOM 584 C C . GLN A 1 72 ? -3.269 -2.999 4.376 1.00 92.94 72 GLN A C 1
ATOM 586 O O . GLN A 1 72 ? -3.594 -2.401 3.355 1.00 92.94 72 GLN A O 1
ATOM 591 N N . VAL A 1 73 ? -1.999 -3.304 4.647 1.00 94.06 73 VAL A N 1
ATOM 592 C CA . VAL A 1 73 ? -0.887 -3.003 3.732 1.00 94.06 73 VAL A CA 1
ATOM 593 C C . VAL A 1 73 ? -1.030 -3.786 2.429 1.00 94.06 73 VAL A C 1
ATOM 595 O O . VAL A 1 73 ? -0.823 -3.225 1.359 1.00 94.06 73 VAL A O 1
ATOM 598 N N . SER A 1 74 ? -1.411 -5.064 2.503 1.00 94.81 74 SER A N 1
ATOM 599 C CA . SER A 1 74 ? -1.655 -5.905 1.329 1.00 94.81 74 SER A CA 1
ATOM 600 C C . SER A 1 74 ? -2.721 -5.301 0.417 1.00 94.81 74 SER A C 1
ATOM 602 O O . SER A 1 74 ? -2.491 -5.209 -0.786 1.00 94.81 74 SER A O 1
ATOM 604 N N . ASP A 1 75 ? -3.836 -4.840 0.985 1.00 95.25 75 ASP A N 1
ATOM 605 C CA . ASP A 1 75 ? -4.931 -4.228 0.227 1.00 95.25 75 ASP A CA 1
ATOM 606 C C . ASP A 1 75 ? -4.480 -2.935 -0.473 1.00 95.25 75 ASP A C 1
ATOM 608 O O . ASP A 1 75 ? -4.805 -2.697 -1.638 1.00 95.25 75 ASP A O 1
ATOM 612 N N . LEU A 1 76 ? -3.676 -2.108 0.207 1.00 96.56 76 LEU A N 1
ATOM 613 C CA . LEU A 1 76 ? -3.126 -0.881 -0.380 1.00 96.56 76 LEU A CA 1
ATOM 614 C C . LEU A 1 76 ? -2.125 -1.184 -1.499 1.00 96.56 76 LEU A C 1
ATOM 616 O O . LEU A 1 76 ? -2.196 -0.586 -2.569 1.00 96.56 76 LEU A O 1
ATOM 620 N N . VAL A 1 77 ? -1.231 -2.153 -1.297 1.00 96.56 77 VAL A N 1
ATOM 621 C CA . VAL A 1 77 ? -0.283 -2.591 -2.332 1.00 96.56 77 VAL A CA 1
ATOM 622 C C . VAL A 1 77 ? -1.018 -3.179 -3.541 1.00 96.56 77 VAL A C 1
ATOM 624 O O . VAL A 1 77 ? -0.583 -2.980 -4.675 1.00 96.56 77 VAL A O 1
ATOM 627 N N . GLU A 1 78 ? -2.129 -3.890 -3.333 1.00 96.81 78 GLU A N 1
ATOM 628 C CA . GLU A 1 78 ? -2.969 -4.392 -4.421 1.00 96.81 78 GLU A CA 1
ATOM 629 C C . GLU A 1 78 ? -3.620 -3.255 -5.215 1.00 96.81 78 GLU A C 1
ATOM 631 O O . GLU A 1 78 ? -3.513 -3.248 -6.444 1.00 96.81 78 GLU A O 1
ATOM 636 N N . LYS A 1 79 ? -4.186 -2.254 -4.533 1.00 95.94 79 LYS A N 1
ATOM 637 C CA . LYS A 1 79 ? -4.739 -1.049 -5.167 1.00 95.94 79 LYS A CA 1
ATOM 638 C C . LYS A 1 79 ? -3.691 -0.327 -6.023 1.00 95.94 79 LYS A C 1
ATOM 640 O O . LYS A 1 79 ? -3.962 -0.015 -7.183 1.00 95.94 79 LYS A O 1
ATOM 645 N N . GLU A 1 80 ? -2.485 -0.119 -5.494 1.00 95.00 80 GLU A N 1
ATOM 646 C CA . GLU A 1 80 ? -1.387 0.514 -6.237 1.00 95.00 80 GLU A CA 1
ATOM 647 C C . GLU A 1 80 ? -0.935 -0.333 -7.434 1.00 95.00 80 GLU A C 1
ATOM 649 O O . GLU A 1 80 ? -0.693 0.184 -8.526 1.00 95.00 80 GLU A O 1
ATOM 654 N N . ARG A 1 81 ? -0.867 -1.659 -7.275 1.00 96.00 81 ARG A N 1
ATOM 655 C CA . ARG A 1 81 ? -0.553 -2.584 -8.374 1.00 96.00 81 ARG A CA 1
ATOM 656 C C . ARG A 1 81 ? -1.579 -2.490 -9.504 1.00 96.00 81 ARG A C 1
ATOM 658 O O . ARG A 1 81 ? -1.193 -2.500 -10.674 1.00 96.00 81 ARG A O 1
ATOM 665 N N . ASP A 1 82 ? -2.862 -2.406 -9.176 1.00 95.56 82 ASP A N 1
ATOM 666 C CA . ASP A 1 82 ? -3.934 -2.296 -10.168 1.00 95.56 82 ASP A CA 1
ATOM 667 C C . ASP A 1 82 ? -3.944 -0.925 -10.856 1.00 95.56 82 ASP A C 1
ATOM 669 O O . ASP A 1 82 ? -4.149 -0.836 -12.073 1.00 95.56 82 ASP A O 1
ATOM 673 N N . TYR A 1 83 ? -3.619 0.136 -10.117 1.00 92.94 83 TYR A N 1
ATOM 674 C CA . TYR A 1 83 ? -3.399 1.461 -10.687 1.00 92.94 83 TYR A CA 1
ATOM 675 C C . TYR A 1 83 ? -2.212 1.475 -11.665 1.00 92.94 83 TYR A C 1
ATOM 677 O O . TYR A 1 83 ? -2.344 1.955 -12.792 1.00 92.94 83 TYR A O 1
ATOM 685 N N . LEU A 1 84 ? -1.081 0.862 -11.300 1.00 93.44 84 LEU A N 1
ATOM 686 C CA . LEU A 1 84 ? 0.087 0.726 -12.178 1.00 93.44 84 LEU A CA 1
ATOM 687 C C . LEU A 1 84 ? -0.220 -0.066 -13.453 1.00 93.44 84 LEU A C 1
ATOM 689 O O . LEU A 1 84 ? 0.251 0.311 -14.525 1.00 93.44 84 LEU A O 1
ATOM 693 N N . ASN A 1 85 ? -1.014 -1.139 -13.361 1.00 93.50 85 ASN A N 1
ATOM 694 C CA . ASN A 1 85 ? -1.482 -1.867 -14.545 1.00 93.50 85 ASN A CA 1
ATOM 695 C C . ASN A 1 85 ? -2.301 -0.953 -15.462 1.00 93.50 85 ASN A C 1
ATOM 697 O O . ASN A 1 85 ? -2.028 -0.884 -16.656 1.00 93.50 85 ASN A O 1
ATOM 701 N N . THR A 1 86 ? -3.233 -0.190 -14.886 1.00 93.06 86 THR A N 1
ATOM 702 C CA . THR A 1 86 ? -4.064 0.762 -15.637 1.00 93.06 86 THR A CA 1
ATOM 703 C C . THR A 1 86 ? -3.216 1.823 -16.341 1.00 93.06 86 THR A C 1
ATOM 705 O O . THR A 1 86 ? -3.492 2.156 -17.489 1.00 93.06 86 THR A O 1
ATOM 708 N N . ILE A 1 87 ? -2.171 2.341 -15.685 1.00 89.38 87 ILE A N 1
ATOM 709 C CA . ILE A 1 87 ? -1.225 3.290 -16.291 1.00 89.38 87 ILE A CA 1
ATOM 710 C C . ILE A 1 87 ? -0.447 2.632 -17.436 1.00 89.38 87 ILE A C 1
ATOM 712 O O . ILE A 1 87 ? -0.298 3.218 -18.502 1.00 89.38 87 ILE A O 1
ATOM 716 N N . LEU A 1 88 ? 0.071 1.419 -17.240 1.00 91.56 88 LEU A N 1
ATOM 717 C CA . LEU A 1 88 ? 0.905 0.735 -18.237 1.00 91.56 88 LEU A CA 1
ATOM 718 C C . LEU A 1 88 ? 0.155 0.346 -19.518 1.00 91.56 88 LEU A C 1
ATOM 720 O O . LEU A 1 88 ? 0.799 0.150 -20.561 1.00 91.56 88 LEU A O 1
ATOM 724 N N . ASP A 1 89 ? -1.170 0.255 -19.431 1.00 91.75 89 ASP A N 1
ATOM 725 C CA . ASP A 1 89 ? -2.077 0.050 -20.558 1.00 91.75 89 ASP A CA 1
ATOM 726 C C . ASP A 1 89 ? -2.315 1.333 -21.378 1.00 91.75 89 ASP A C 1
ATOM 728 O O . ASP A 1 89 ? -2.858 1.256 -22.479 1.00 91.75 89 ASP A O 1
ATOM 732 N N . GLN A 1 90 ? -1.894 2.506 -20.891 1.00 90.12 90 GLN A N 1
ATOM 733 C CA . GLN A 1 90 ? -2.001 3.767 -21.628 1.00 90.12 90 GLN A CA 1
ATOM 734 C C . GLN A 1 90 ? -0.871 3.897 -22.667 1.00 90.12 90 GLN A C 1
ATOM 736 O O . GLN A 1 90 ? 0.309 3.669 -22.377 1.00 90.12 90 GLN A O 1
ATOM 741 N N . ASP A 1 91 ? -1.238 4.272 -23.897 1.00 80.56 91 ASP A N 1
ATOM 742 C CA . ASP A 1 91 ? -0.330 4.338 -25.057 1.00 80.56 91 ASP A CA 1
ATOM 743 C C . ASP A 1 91 ? 0.749 5.433 -24.944 1.00 80.56 91 ASP A C 1
ATOM 745 O O . ASP A 1 91 ? 1.774 5.383 -25.628 1.00 80.56 91 ASP A O 1
ATOM 749 N N . ASP A 1 92 ? 0.539 6.432 -24.089 1.00 88.94 92 ASP A N 1
ATOM 750 C CA . ASP A 1 92 ? 1.438 7.566 -23.861 1.00 88.94 92 ASP A CA 1
ATOM 751 C C . ASP A 1 92 ? 2.545 7.274 -22.832 1.00 88.94 92 ASP A C 1
ATOM 753 O O . ASP A 1 92 ? 3.539 8.006 -22.758 1.00 88.94 92 ASP A O 1
ATOM 757 N N . ILE A 1 93 ? 2.448 6.163 -22.096 1.00 85.75 93 ILE A N 1
ATOM 758 C CA . ILE A 1 93 ? 3.469 5.735 -21.138 1.00 85.75 93 ILE A CA 1
ATOM 759 C C . ILE A 1 93 ? 4.585 4.977 -21.861 1.00 85.75 93 ILE A C 1
ATOM 761 O O . ILE A 1 93 ? 4.531 3.763 -22.108 1.00 85.75 93 ILE A O 1
ATOM 765 N N . VAL A 1 94 ? 5.654 5.714 -22.170 1.00 90.06 94 VAL A N 1
ATOM 766 C CA . VAL A 1 94 ? 6.811 5.239 -22.941 1.00 90.06 94 VAL A CA 1
ATOM 767 C C . VAL A 1 94 ? 8.146 5.510 -22.239 1.00 90.06 94 VAL A C 1
ATOM 769 O O . VAL A 1 94 ? 8.235 6.243 -21.255 1.00 90.06 94 VAL A O 1
ATOM 772 N N . GLY A 1 95 ? 9.217 4.901 -22.754 1.00 92.50 95 GLY A N 1
ATOM 773 C CA . GLY A 1 95 ? 10.586 5.176 -22.311 1.00 92.50 95 GLY A CA 1
ATOM 774 C C . GLY A 1 95 ? 10.825 4.859 -20.833 1.00 92.50 95 GLY A C 1
ATOM 775 O O . GLY A 1 95 ? 10.476 3.778 -20.357 1.00 92.50 95 GLY A O 1
ATOM 776 N N . GLU A 1 96 ? 11.449 5.794 -20.118 1.00 93.06 96 GLU A N 1
ATOM 777 C CA . GLU A 1 96 ? 11.818 5.620 -18.706 1.00 93.06 96 GLU A CA 1
ATOM 778 C C . GLU A 1 96 ? 10.601 5.529 -17.778 1.00 93.06 96 GLU A C 1
ATOM 780 O O . GLU A 1 96 ? 10.612 4.719 -16.857 1.00 93.06 96 GLU A O 1
ATOM 785 N N . MET A 1 97 ? 9.509 6.249 -18.069 1.00 90.44 97 MET A N 1
ATOM 786 C CA . MET A 1 97 ? 8.275 6.158 -17.273 1.00 90.44 97 MET A CA 1
ATOM 787 C C . MET A 1 97 ? 7.704 4.739 -17.289 1.00 90.44 97 MET A C 1
ATOM 789 O O . MET A 1 97 ? 7.345 4.193 -16.248 1.00 90.44 97 MET A O 1
ATOM 793 N N . ARG A 1 98 ? 7.686 4.104 -18.468 1.00 93.00 98 ARG A N 1
ATOM 794 C CA . ARG A 1 98 ? 7.224 2.718 -18.609 1.00 93.00 98 ARG A CA 1
ATOM 795 C C . ARG A 1 98 ? 8.115 1.746 -17.840 1.00 93.00 98 ARG A C 1
ATOM 797 O O . ARG A 1 98 ? 7.604 0.829 -17.203 1.00 93.00 98 ARG A O 1
ATOM 804 N N . LYS A 1 99 ? 9.437 1.935 -17.888 1.00 93.81 99 LYS A N 1
ATOM 805 C CA . LYS A 1 99 ? 10.389 1.080 -17.162 1.00 93.81 99 LYS A CA 1
ATOM 806 C C . LYS A 1 99 ? 10.212 1.192 -15.651 1.00 93.81 99 LYS A C 1
ATOM 808 O O . LYS A 1 99 ? 10.217 0.160 -14.981 1.00 93.81 99 LYS A O 1
ATOM 813 N N . GLU A 1 100 ? 10.031 2.404 -15.135 1.00 92.69 100 GLU A N 1
ATOM 814 C CA . GLU A 1 100 ? 9.847 2.619 -13.699 1.00 92.69 100 GLU A CA 1
ATOM 815 C C . GLU A 1 100 ? 8.502 2.060 -13.225 1.00 92.69 100 GLU A C 1
ATOM 817 O O . GLU A 1 100 ? 8.460 1.289 -12.270 1.00 92.69 100 GLU A O 1
ATOM 822 N N . ALA A 1 101 ? 7.413 2.300 -13.964 1.00 92.00 101 ALA A N 1
ATOM 823 C CA . ALA A 1 101 ? 6.115 1.696 -13.661 1.00 92.00 101 ALA A CA 1
ATOM 824 C C . ALA A 1 101 ? 6.174 0.154 -13.681 1.00 92.00 101 ALA A C 1
ATOM 826 O O . ALA A 1 101 ? 5.641 -0.505 -12.790 1.00 92.00 101 ALA A O 1
ATOM 827 N N . GLN A 1 102 ? 6.895 -0.448 -14.634 1.00 94.56 102 GLN A N 1
ATOM 828 C CA . GLN A 1 102 ? 7.135 -1.899 -14.658 1.00 94.56 102 GLN A CA 1
ATOM 829 C C . GLN A 1 102 ? 8.007 -2.390 -13.496 1.00 94.56 102 GLN A C 1
ATOM 831 O O . GLN A 1 102 ? 7.863 -3.531 -13.048 1.00 94.56 102 GLN A O 1
ATOM 836 N N . ARG A 1 103 ? 8.954 -1.577 -13.018 1.00 95.19 103 ARG A N 1
ATOM 837 C CA . ARG A 1 103 ? 9.753 -1.886 -11.829 1.00 95.19 103 ARG A CA 1
ATOM 838 C C . ARG A 1 103 ? 8.863 -1.896 -10.589 1.00 95.19 103 ARG A C 1
ATOM 840 O O . ARG A 1 103 ? 8.788 -2.937 -9.943 1.00 95.19 103 ARG A O 1
ATOM 847 N N . HIS A 1 104 ? 8.113 -0.825 -10.349 1.00 95.06 104 HIS A N 1
ATOM 848 C CA . HIS A 1 104 ? 7.139 -0.739 -9.262 1.00 95.06 104 HIS A CA 1
ATOM 849 C C . HIS A 1 104 ? 6.115 -1.879 -9.303 1.00 95.06 104 HIS A C 1
ATOM 851 O O . HIS A 1 104 ? 5.864 -2.520 -8.285 1.00 95.06 104 HIS A O 1
ATOM 857 N N . LEU A 1 105 ? 5.612 -2.229 -10.492 1.00 95.75 105 LEU A N 1
ATOM 858 C CA . LEU A 1 105 ? 4.689 -3.349 -10.669 1.00 95.75 105 LEU A CA 1
ATOM 859 C C . LEU A 1 105 ? 5.312 -4.690 -10.245 1.00 95.75 105 LEU A C 1
ATOM 861 O O . LEU A 1 105 ? 4.651 -5.532 -9.631 1.00 95.75 105 LEU A O 1
ATOM 865 N N . ARG A 1 106 ? 6.590 -4.926 -10.566 1.00 96.81 106 ARG A N 1
ATOM 866 C CA . ARG A 1 106 ? 7.303 -6.140 -10.134 1.00 96.81 106 ARG A CA 1
ATOM 867 C C . ARG A 1 106 ? 7.497 -6.165 -8.620 1.00 96.81 106 ARG A C 1
ATOM 869 O O . ARG A 1 106 ? 7.300 -7.224 -8.023 1.00 96.81 106 ARG A O 1
ATOM 876 N N . THR A 1 107 ? 7.822 -5.026 -8.019 1.00 96.88 107 THR A N 1
ATOM 877 C CA . THR A 1 107 ? 7.966 -4.874 -6.565 1.00 96.88 107 THR A CA 1
ATOM 878 C C . THR A 1 107 ? 6.647 -5.173 -5.852 1.00 96.88 107 THR A C 1
ATOM 880 O O . THR A 1 107 ? 6.614 -6.045 -4.983 1.00 96.88 107 THR A O 1
ATOM 883 N N . ALA A 1 108 ? 5.537 -4.582 -6.303 1.00 96.38 108 ALA A N 1
ATOM 884 C CA . ALA A 1 108 ? 4.207 -4.845 -5.752 1.00 96.38 108 ALA A CA 1
ATOM 885 C C . ALA A 1 108 ? 3.808 -6.329 -5.864 1.00 96.38 108 ALA A C 1
ATOM 887 O O . ALA A 1 108 ? 3.360 -6.945 -4.899 1.00 96.38 108 ALA A O 1
ATOM 888 N N . ASN A 1 109 ? 4.047 -6.961 -7.018 1.00 96.81 109 ASN A N 1
ATOM 889 C CA . ASN A 1 109 ? 3.767 -8.390 -7.201 1.00 96.81 109 ASN A CA 1
ATOM 890 C C . ASN A 1 109 ? 4.626 -9.298 -6.303 1.00 96.81 109 ASN A C 1
ATOM 892 O O . ASN A 1 109 ? 4.158 -10.350 -5.852 1.00 96.81 109 ASN A O 1
ATOM 896 N N . SER A 1 110 ? 5.884 -8.924 -6.057 1.00 96.50 110 SER A N 1
ATOM 897 C CA . SER A 1 110 ? 6.767 -9.641 -5.132 1.00 96.50 110 SER A CA 1
ATOM 898 C C . SER A 1 110 ? 6.245 -9.553 -3.694 1.00 96.50 110 SER A C 1
ATOM 900 O O . SER A 1 110 ? 6.084 -10.589 -3.040 1.00 96.50 110 SER A O 1
ATOM 902 N N . LEU A 1 111 ? 5.883 -8.345 -3.247 1.00 94.75 111 LEU A N 1
ATOM 903 C CA . LEU A 1 111 ? 5.267 -8.078 -1.944 1.00 94.75 111 LEU A CA 1
ATOM 904 C C . LEU A 1 111 ? 4.005 -8.907 -1.722 1.00 94.75 111 LEU A C 1
ATOM 906 O O . LEU A 1 111 ? 3.941 -9.685 -0.770 1.00 94.75 111 LEU A O 1
ATOM 910 N N . LEU A 1 112 ? 3.035 -8.810 -2.635 1.00 95.19 112 LEU A N 1
ATOM 911 C CA . LEU A 1 112 ? 1.761 -9.527 -2.533 1.00 95.19 112 LEU A CA 1
ATOM 912 C C . LEU A 1 112 ? 1.971 -11.041 -2.464 1.00 95.19 112 LEU A C 1
ATOM 914 O O . LEU A 1 112 ? 1.305 -11.738 -1.701 1.00 95.19 112 LEU A O 1
ATOM 918 N N . ARG A 1 113 ? 2.953 -11.576 -3.199 1.00 94.69 113 ARG A N 1
ATOM 919 C CA . ARG A 1 113 ? 3.298 -13.001 -3.124 1.00 94.69 113 ARG A CA 1
ATOM 920 C C . ARG A 1 113 ? 3.855 -13.391 -1.753 1.00 94.69 113 ARG A C 1
ATOM 922 O O . ARG A 1 113 ? 3.541 -14.481 -1.272 1.00 94.69 113 ARG A O 1
ATOM 929 N N . LYS A 1 114 ? 4.704 -12.556 -1.148 1.00 92.88 114 LYS A N 1
ATOM 930 C CA . LYS A 1 114 ? 5.272 -12.801 0.189 1.00 92.88 114 LYS A CA 1
ATOM 931 C C . LYS A 1 114 ? 4.197 -12.702 1.270 1.00 92.88 114 LYS A C 1
ATOM 933 O O . LYS A 1 114 ? 4.070 -13.626 2.070 1.00 92.88 114 LYS A O 1
ATOM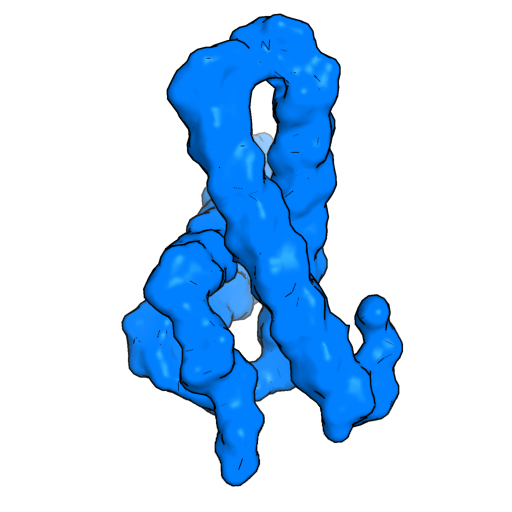 938 N N . LEU A 1 115 ?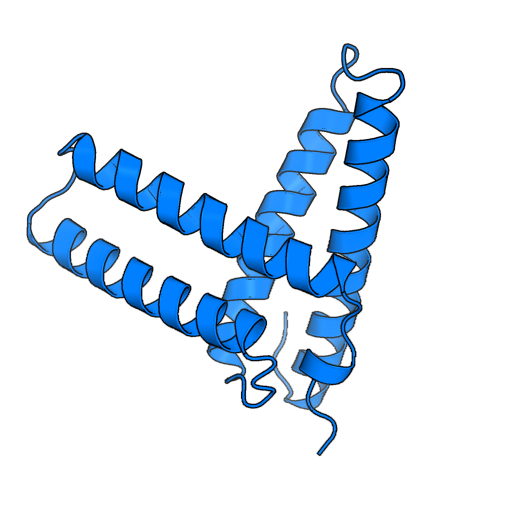 3.379 -11.653 1.223 1.00 91.38 115 LEU A N 1
ATOM 939 C CA . LEU A 1 115 ? 2.241 -11.442 2.118 1.00 91.38 115 LEU A CA 1
ATOM 940 C C . LEU A 1 115 ? 1.243 -12.600 2.034 1.00 91.38 115 LEU A C 1
ATOM 942 O O . LEU A 1 115 ? 0.926 -13.200 3.056 1.00 91.38 115 LEU A O 1
ATOM 946 N N . LYS A 1 116 ? 0.851 -13.025 0.826 1.00 91.00 116 LYS A N 1
ATOM 947 C CA . LYS A 1 116 ? -0.034 -14.184 0.628 1.00 91.00 116 LYS A CA 1
ATOM 948 C C . LYS A 1 116 ? 0.515 -15.459 1.269 1.00 91.00 116 LYS A C 1
ATOM 950 O O . LYS A 1 116 ? -0.220 -16.163 1.955 1.00 91.00 116 LYS A O 1
ATOM 955 N N . LYS A 1 117 ? 1.807 -15.759 1.083 1.00 89.19 117 LYS A N 1
ATOM 956 C CA . LYS A 1 117 ? 2.450 -16.924 1.721 1.00 89.19 117 LYS A CA 1
ATOM 957 C C . LYS A 1 117 ? 2.450 -16.820 3.243 1.00 89.19 117 LYS A C 1
ATOM 959 O O . LYS A 1 117 ? 2.237 -17.821 3.919 1.00 89.19 117 LYS A O 1
ATOM 964 N N . TYR A 1 118 ? 2.691 -15.625 3.775 1.00 87.75 118 TYR A N 1
ATOM 965 C CA . TYR A 1 118 ? 2.636 -15.386 5.210 1.00 87.75 118 TYR A CA 1
ATOM 966 C C . TYR A 1 118 ? 1.223 -15.590 5.744 1.00 87.75 118 TYR A C 1
ATOM 968 O O . TYR A 1 118 ? 1.056 -16.390 6.652 1.00 87.75 118 TYR A O 1
ATOM 976 N N . PHE A 1 119 ? 0.195 -14.995 5.141 1.00 87.94 119 PHE A N 1
ATOM 977 C CA . PHE A 1 119 ? -1.194 -15.182 5.571 1.00 87.94 119 PHE A CA 1
ATOM 978 C C . PHE A 1 119 ? -1.656 -16.639 5.521 1.00 87.94 119 PHE A C 1
ATOM 980 O O . PHE A 1 119 ? -2.299 -17.104 6.462 1.00 87.94 119 PHE A O 1
ATOM 987 N N . GLN A 1 120 ? -1.236 -17.392 4.501 1.00 86.25 120 GLN A N 1
ATOM 988 C CA . GLN A 1 120 ? -1.474 -18.836 4.426 1.00 86.25 120 GLN A CA 1
ATOM 989 C C . GLN A 1 120 ? -0.873 -19.603 5.609 1.00 86.25 120 GLN A C 1
ATOM 991 O O . GLN A 1 120 ? -1.439 -20.608 6.021 1.00 86.25 120 GLN A O 1
ATOM 996 N N . SER A 1 121 ? 0.238 -19.136 6.191 1.00 82.25 121 SER A N 1
ATOM 997 C CA . SER A 1 121 ? 0.814 -19.758 7.394 1.00 82.25 121 SER A CA 1
ATOM 998 C C . SER A 1 121 ? -0.001 -19.519 8.675 1.00 82.25 121 SER A C 1
ATOM 1000 O O . SER A 1 121 ? 0.251 -20.180 9.678 1.00 82.25 121 SER A O 1
ATOM 1002 N N . PHE A 1 122 ? -0.991 -18.618 8.634 1.00 76.06 122 PHE A N 1
ATOM 1003 C CA . PHE A 1 122 ? -1.933 -18.333 9.725 1.00 76.06 122 PHE A CA 1
ATOM 1004 C C . PHE A 1 122 ? -3.373 -18.754 9.394 1.00 76.06 122 PHE A C 1
ATOM 1006 O O . PHE A 1 122 ? -4.297 -18.297 10.063 1.00 76.06 122 PHE A O 1
ATOM 1013 N N . ASP A 1 123 ? -3.582 -19.565 8.349 1.00 77.00 123 ASP A N 1
ATOM 1014 C CA . ASP A 1 123 ? -4.909 -19.957 7.845 1.00 77.00 123 ASP A CA 1
ATOM 1015 C C . ASP A 1 123 ? -5.812 -18.767 7.445 1.00 77.00 123 ASP A C 1
ATOM 1017 O O . ASP A 1 123 ? -7.039 -18.876 7.380 1.00 77.00 123 ASP A O 1
ATOM 1021 N N . ILE A 1 124 ? -5.213 -17.613 7.136 1.00 70.56 124 ILE A N 1
ATOM 1022 C CA . ILE A 1 124 ? -5.925 -16.435 6.636 1.00 70.56 124 ILE A CA 1
ATOM 1023 C C . ILE A 1 124 ? -6.014 -16.551 5.110 1.00 70.56 124 ILE A C 1
ATOM 1025 O O . ILE A 1 124 ? -4.995 -16.637 4.420 1.00 70.56 124 ILE A O 1
ATOM 1029 N N . THR A 1 125 ? -7.238 -16.565 4.572 1.00 64.44 125 THR A N 1
ATOM 1030 C CA . THR A 1 125 ? -7.470 -16.603 3.119 1.00 64.44 125 THR A CA 1
ATOM 1031 C C . THR A 1 125 ? -7.476 -15.180 2.568 1.00 64.44 125 THR A C 1
ATOM 1033 O O . THR A 1 125 ? -8.324 -14.384 2.962 1.00 64.44 125 THR A O 1
ATOM 1036 N N . VAL A 1 126 ? -6.523 -14.894 1.676 1.00 58.75 126 VAL A N 1
ATOM 1037 C CA . VAL A 1 126 ? -6.330 -13.614 0.970 1.00 58.75 126 VAL A CA 1
ATOM 1038 C C . VAL A 1 126 ? -6.205 -13.877 -0.524 1.00 58.75 126 VAL A C 1
ATOM 1040 O O . VAL A 1 126 ? -5.420 -14.788 -0.917 1.00 58.75 126 VAL A O 1
#

pLDDT: mean 89.43, std 9.33, range [46.25, 96.88]